Protein AF-A0A2V9IFB3-F1 (afdb_monomer)

Solvent-accessible surface area (backbone atoms only — not comparable to full-atom values): 4116 Å² total; per-residue (Å²): 134,92,78,87,85,78,81,84,76,87,76,70,97,71,76,88,53,63,66,51,36,72,77,74,42,85,74,91,82,76,56,66,69,58,52,52,51,55,50,51,56,53,51,54,52,32,39,77,66,72,74,43,84,64,74,93,71,73,128

Foldseek 3Di:
DDDDDDDDDDDDPDDDCVVVCVPPNDDDDDPPVRVVVVVVVVQVVCVVVVNDDCPVVDD

Structure (mmCIF, N/CA/C/O backbone):
data_AF-A0A2V9IFB3-F1
#
_entry.id   AF-A0A2V9IFB3-F1
#
loop_
_atom_site.group_PDB
_atom_site.id
_atom_site.type_symbol
_atom_site.label_atom_id
_atom_site.label_alt_id
_atom_site.label_comp_id
_atom_site.label_asym_id
_atom_site.label_entity_id
_atom_site.label_seq_id
_atom_site.pdbx_PDB_ins_code
_atom_site.Cartn_x
_atom_site.Cartn_y
_atom_site.Cartn_z
_atom_site.occupancy
_atom_site.B_iso_or_equiv
_atom_site.auth_seq_id
_atom_site.auth_comp_id
_atom_site.auth_asym_id
_atom_site.auth_atom_id
_atom_site.pdbx_PDB_model_num
ATOM 1 N N . MET A 1 1 ? -0.789 -14.808 15.919 1.00 55.53 1 MET A N 1
ATOM 2 C CA . MET A 1 1 ? 0.288 -13.801 15.802 1.00 55.53 1 MET A CA 1
ATOM 3 C C . MET A 1 1 ? 1.429 -14.442 15.032 1.00 55.53 1 MET A C 1
ATOM 5 O O . MET A 1 1 ? 1.920 -15.469 15.484 1.00 55.53 1 MET A O 1
ATOM 9 N N . ILE A 1 2 ? 1.785 -13.913 13.861 1.00 62.72 2 ILE A N 1
ATOM 10 C CA . ILE A 1 2 ? 2.928 -14.419 13.086 1.00 62.72 2 ILE A CA 1
ATOM 11 C C . ILE A 1 2 ? 4.194 -13.826 13.714 1.00 62.72 2 ILE A C 1
ATOM 13 O O . ILE A 1 2 ? 4.291 -12.609 13.847 1.00 62.72 2 ILE A O 1
ATOM 17 N N . ARG A 1 3 ? 5.122 -14.680 14.156 1.00 76.62 3 ARG A N 1
ATOM 18 C CA . ARG A 1 3 ? 6.421 -14.279 14.713 1.00 76.62 3 ARG A CA 1
ATOM 19 C C . ARG A 1 3 ? 7.512 -14.654 13.716 1.00 76.62 3 ARG A C 1
ATOM 21 O O . ARG A 1 3 ? 7.508 -15.773 13.213 1.00 76.62 3 ARG A O 1
ATOM 28 N N . ALA A 1 4 ? 8.418 -13.722 13.440 1.00 79.94 4 ALA A N 1
ATOM 29 C CA . ALA A 1 4 ? 9.641 -13.996 12.699 1.00 79.94 4 ALA A CA 1
ATOM 30 C C . ALA A 1 4 ? 10.780 -14.215 13.704 1.00 79.94 4 ALA A C 1
ATOM 32 O O . ALA A 1 4 ? 11.001 -13.375 14.576 1.00 79.94 4 ALA A O 1
ATOM 33 N N . GLU A 1 5 ? 11.473 -15.345 13.596 1.00 86.31 5 GLU A N 1
ATOM 34 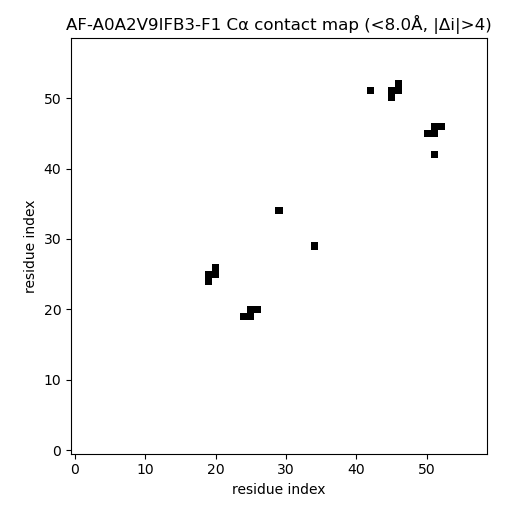C CA . GLU A 1 5 ? 12.679 -15.644 14.371 1.00 86.31 5 GLU A CA 1
ATOM 35 C C . GLU A 1 5 ? 13.925 -15.409 13.504 1.00 86.31 5 GLU A C 1
ATOM 37 O O . GLU A 1 5 ? 13.895 -15.630 12.293 1.00 86.31 5 GLU A O 1
ATOM 42 N N . GLY A 1 6 ? 15.026 -14.964 14.118 1.00 84.38 6 GLY A N 1
ATOM 43 C CA . GLY A 1 6 ? 16.306 -14.738 13.440 1.00 84.38 6 GLY A CA 1
ATOM 44 C C . GLY A 1 6 ? 16.783 -13.285 13.463 1.00 84.38 6 GLY A C 1
ATOM 45 O O . GLY A 1 6 ? 16.172 -12.407 14.071 1.00 84.38 6 GLY A O 1
ATOM 46 N N . LYS A 1 7 ? 17.933 -13.037 12.824 1.00 85.12 7 LYS A N 1
ATOM 47 C CA . LYS A 1 7 ? 18.514 -11.692 12.732 1.00 85.12 7 LYS A CA 1
ATOM 48 C C . LYS A 1 7 ? 17.600 -10.808 11.870 1.00 85.12 7 LYS A C 1
ATOM 50 O O . LYS A 1 7 ? 17.313 -11.206 10.741 1.00 85.12 7 LYS A O 1
ATOM 55 N N . PRO A 1 8 ? 17.196 -9.614 12.344 1.00 79.50 8 PRO A N 1
ATOM 56 C CA . PRO A 1 8 ? 16.465 -8.660 11.523 1.00 79.50 8 PRO A CA 1
ATOM 57 C C . PRO A 1 8 ? 17.233 -8.387 10.230 1.00 79.50 8 PRO A C 1
ATOM 59 O O . PRO A 1 8 ? 18.411 -8.014 10.264 1.00 79.50 8 PRO A O 1
ATOM 62 N N . LEU A 1 9 ? 16.578 -8.612 9.095 1.00 80.56 9 LEU A N 1
ATOM 63 C CA . LEU A 1 9 ? 17.130 -8.237 7.804 1.00 80.56 9 LEU A CA 1
ATOM 64 C C . LEU A 1 9 ? 16.924 -6.729 7.630 1.00 80.56 9 LEU A C 1
ATOM 66 O O . LEU A 1 9 ? 15.786 -6.267 7.745 1.00 80.56 9 LEU A O 1
ATOM 70 N N . PRO A 1 10 ? 17.984 -5.945 7.372 1.00 80.12 10 PRO A N 1
ATOM 71 C CA . PRO A 1 10 ? 17.807 -4.556 6.987 1.00 80.12 10 PRO A CA 1
ATOM 72 C C . PRO A 1 10 ? 17.112 -4.532 5.623 1.00 80.12 10 PRO A C 1
ATOM 74 O O . PRO A 1 10 ? 17.668 -5.000 4.630 1.00 80.12 10 PRO A O 1
ATOM 77 N 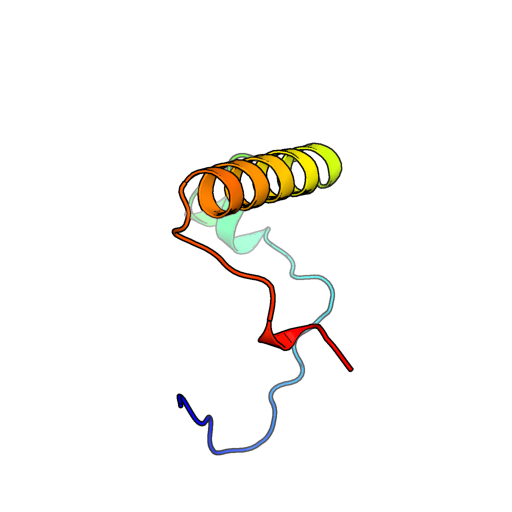N . ILE A 1 11 ? 15.886 -4.018 5.583 1.00 80.06 11 ILE A N 1
ATOM 78 C CA . ILE A 1 11 ? 15.183 -3.752 4.328 1.00 80.06 11 ILE A CA 1
ATOM 79 C C . ILE A 1 11 ? 15.580 -2.345 3.890 1.00 80.06 11 ILE A C 1
ATOM 81 O O . ILE A 1 11 ? 15.435 -1.391 4.657 1.00 80.06 11 ILE A O 1
ATOM 85 N N . ALA A 1 12 ? 16.133 -2.225 2.685 1.00 85.75 12 ALA A N 1
ATOM 86 C CA . ALA A 1 12 ? 16.464 -0.928 2.113 1.00 85.75 12 ALA A CA 1
ATOM 87 C C . ALA A 1 12 ? 15.185 -0.105 1.885 1.00 85.75 12 ALA A C 1
ATOM 89 O O . ALA A 1 12 ? 14.134 -0.656 1.568 1.00 85.75 12 ALA A O 1
ATOM 90 N N . TYR A 1 13 ? 15.284 1.216 2.050 1.00 84.62 13 TYR A N 1
ATOM 91 C CA . TYR A 1 13 ? 14.166 2.133 1.798 1.00 84.62 13 TYR A CA 1
ATOM 92 C C . TYR A 1 13 ? 13.737 2.140 0.323 1.00 84.62 13 TYR A C 1
ATOM 94 O O . TYR A 1 13 ? 12.560 2.326 0.029 1.00 84.62 13 TYR A O 1
ATOM 102 N N . ASP A 1 14 ? 14.693 1.920 -0.581 1.00 88.06 14 ASP A N 1
ATOM 103 C CA . ASP A 1 14 ? 14.480 1.843 -2.021 1.00 88.06 14 ASP A CA 1
ATOM 104 C C . ASP A 1 14 ? 15.105 0.555 -2.566 1.00 88.06 14 ASP A C 1
ATOM 106 O O . ASP A 1 14 ? 16.167 0.120 -2.103 1.00 88.06 14 ASP A O 1
ATOM 110 N N . LEU A 1 15 ? 14.425 -0.066 -3.523 1.00 89.38 15 LEU A N 1
ATOM 111 C CA . LEU A 1 15 ? 14.814 -1.333 -4.128 1.00 89.38 15 LEU A CA 1
ATOM 112 C C . LEU A 1 15 ? 14.867 -1.143 -5.640 1.00 89.38 15 LEU A C 1
ATOM 114 O O . LEU A 1 15 ? 13.865 -0.787 -6.255 1.00 89.38 15 LEU A O 1
ATOM 118 N N . ASP A 1 16 ? 16.027 -1.421 -6.233 1.00 90.88 16 ASP A N 1
ATOM 119 C CA . ASP A 1 16 ? 16.183 -1.396 -7.685 1.00 90.88 16 ASP A CA 1
ATOM 120 C C . ASP A 1 16 ? 15.335 -2.503 -8.329 1.00 90.88 16 ASP A C 1
ATOM 122 O O . ASP A 1 16 ? 15.548 -3.695 -8.088 1.00 90.88 16 ASP A O 1
ATOM 126 N N . ASP A 1 17 ? 14.377 -2.100 -9.161 1.00 92.56 17 ASP A N 1
ATOM 127 C CA . ASP A 1 17 ? 13.481 -3.000 -9.875 1.00 92.56 17 ASP A CA 1
ATOM 128 C C . ASP A 1 17 ? 13.933 -3.311 -11.311 1.00 92.56 17 ASP A C 1
ATOM 130 O O . ASP A 1 17 ? 13.227 -4.009 -12.041 1.00 92.56 17 ASP A O 1
ATOM 134 N N . SER A 1 18 ? 15.139 -2.889 -11.710 1.00 94.81 18 SER A N 1
ATOM 135 C CA . SER A 1 18 ? 15.697 -3.116 -13.051 1.00 94.81 18 SER A CA 1
ATOM 136 C C . SER A 1 18 ? 15.716 -4.593 -13.467 1.00 94.81 18 SER A C 1
ATOM 138 O O . SER A 1 18 ? 15.412 -4.923 -14.615 1.00 94.81 18 SER A O 1
ATOM 140 N N . ALA A 1 19 ? 16.023 -5.504 -12.536 1.00 95.25 19 ALA A N 1
ATOM 141 C CA . ALA A 1 19 ? 16.013 -6.943 -12.794 1.00 95.25 19 ALA A CA 1
ATOM 142 C C . ALA A 1 19 ? 14.598 -7.475 -13.067 1.00 95.25 19 ALA A C 1
ATOM 144 O O . ALA A 1 19 ? 14.418 -8.280 -13.978 1.00 95.25 19 ALA A O 1
ATOM 145 N N . LEU A 1 20 ? 13.595 -6.986 -12.327 1.00 93.44 20 LEU A N 1
ATOM 146 C CA . LEU A 1 20 ? 12.193 -7.343 -12.549 1.00 93.44 20 LEU A CA 1
ATOM 147 C C . LEU A 1 20 ? 11.719 -6.831 -13.908 1.00 93.44 20 LEU A C 1
ATOM 149 O O . LEU A 1 20 ? 11.127 -7.592 -14.665 1.00 93.44 20 LEU A O 1
ATOM 153 N N . VAL A 1 21 ? 12.038 -5.580 -14.249 1.00 95.75 21 VAL A N 1
ATOM 154 C CA . VAL A 1 21 ? 11.669 -4.984 -15.541 1.00 95.75 21 VAL A CA 1
ATOM 155 C C . VAL A 1 21 ? 12.310 -5.735 -16.708 1.00 95.75 21 VAL A C 1
ATOM 157 O O . VAL A 1 21 ? 11.644 -5.999 -17.707 1.00 95.75 21 VAL A O 1
ATOM 160 N N . ARG A 1 22 ? 13.584 -6.124 -16.585 1.00 96.50 22 ARG A N 1
ATOM 161 C CA . ARG A 1 22 ? 14.287 -6.902 -17.614 1.00 96.50 22 ARG A CA 1
ATOM 162 C C . ARG A 1 22 ? 13.645 -8.272 -17.841 1.00 96.50 22 ARG A C 1
ATOM 164 O O . ARG A 1 22 ? 13.478 -8.669 -18.991 1.00 96.50 22 ARG A O 1
ATOM 171 N N . ASP A 1 23 ? 13.331 -8.989 -16.764 1.00 97.69 23 ASP A N 1
ATOM 172 C CA . ASP A 1 23 ? 12.929 -10.398 -16.844 1.00 97.69 23 ASP A CA 1
ATOM 173 C C . ASP A 1 23 ? 11.410 -10.576 -17.033 1.00 97.69 23 ASP A C 1
ATOM 175 O O . ASP A 1 23 ? 10.980 -11.566 -17.624 1.00 97.69 23 ASP A O 1
ATOM 179 N N . LEU A 1 24 ? 10.595 -9.631 -16.547 1.00 95.69 24 LEU A N 1
ATOM 180 C CA . LEU A 1 24 ? 9.126 -9.722 -16.507 1.00 95.69 24 LEU A CA 1
ATOM 181 C C . LEU A 1 24 ? 8.405 -8.575 -17.238 1.00 95.69 24 LEU A C 1
ATOM 183 O O . LEU A 1 24 ? 7.191 -8.652 -17.429 1.00 95.69 24 LEU A O 1
ATOM 187 N N . GLY A 1 25 ? 9.126 -7.536 -17.668 1.00 94.06 25 GLY A N 1
ATOM 188 C CA . GLY A 1 25 ? 8.553 -6.334 -18.274 1.00 94.06 25 GLY A CA 1
ATOM 189 C C . GLY A 1 25 ? 8.103 -5.284 -17.253 1.00 94.06 25 GLY A C 1
ATOM 190 O O . GLY A 1 25 ? 8.243 -5.446 -16.040 1.00 94.06 25 GLY A O 1
ATOM 191 N N . GLU A 1 26 ? 7.573 -4.165 -17.748 1.00 92.94 26 GLU A N 1
ATOM 192 C CA . GLU A 1 26 ? 7.136 -3.058 -16.892 1.00 92.94 26 GLU A CA 1
ATOM 193 C C . GLU 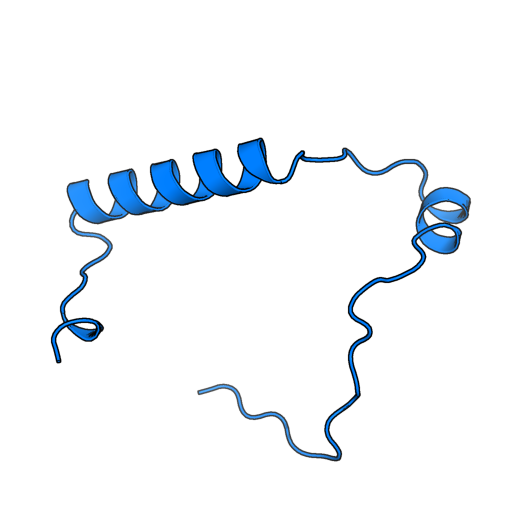A 1 26 ? 5.893 -3.423 -16.067 1.00 92.94 26 GLU A C 1
ATOM 195 O O . GLU A 1 26 ? 4.855 -3.823 -16.598 1.00 92.94 26 GLU A O 1
ATOM 200 N N . ALA A 1 27 ? 5.978 -3.221 -14.750 1.00 88.38 27 ALA A N 1
ATOM 201 C CA . ALA A 1 27 ? 4.822 -3.289 -13.868 1.00 88.38 27 ALA A CA 1
ATOM 202 C C . ALA A 1 27 ? 4.025 -1.970 -13.914 1.00 88.38 27 ALA A C 1
ATOM 204 O O . ALA A 1 27 ? 4.630 -0.890 -13.948 1.00 88.38 27 ALA A O 1
ATOM 205 N N . PRO A 1 28 ? 2.680 -2.015 -13.838 1.00 90.75 28 PRO A N 1
ATOM 206 C CA . PRO A 1 28 ? 1.874 -0.814 -13.671 1.00 90.75 28 PRO A CA 1
ATOM 207 C C . PRO A 1 28 ? 2.338 -0.013 -12.451 1.00 90.75 28 PRO A C 1
ATOM 209 O O . PRO A 1 28 ? 2.384 -0.528 -11.333 1.00 90.75 28 PRO A O 1
ATOM 212 N N . ARG A 1 29 ? 2.673 1.262 -12.659 1.00 91.94 29 ARG A N 1
ATOM 213 C CA . ARG A 1 29 ? 3.068 2.167 -11.576 1.00 91.94 29 ARG A CA 1
ATOM 214 C C . ARG A 1 29 ? 1.829 2.860 -11.013 1.00 91.94 29 ARG A C 1
ATOM 216 O O . ARG A 1 29 ? 1.090 3.518 -11.746 1.00 91.94 29 ARG A O 1
ATOM 223 N N . THR A 1 30 ? 1.624 2.751 -9.703 1.00 94.62 30 THR A N 1
ATOM 224 C CA . THR A 1 30 ? 0.586 3.500 -8.982 1.00 94.62 30 THR A CA 1
ATOM 225 C C . THR A 1 30 ? 1.235 4.699 -8.293 1.00 94.62 30 THR A C 1
ATOM 227 O O . THR A 1 30 ? 2.069 4.497 -7.412 1.00 94.62 30 THR A O 1
ATOM 230 N N . PRO A 1 31 ? 0.878 5.946 -8.655 1.00 96.75 31 PRO A N 1
ATOM 231 C CA . PRO A 1 31 ? 1.344 7.121 -7.926 1.00 96.75 31 PRO A CA 1
ATOM 232 C C . PRO A 1 31 ? 0.963 7.042 -6.445 1.00 96.75 31 PRO A C 1
ATOM 234 O O . PRO A 1 31 ? -0.148 6.620 -6.120 1.00 96.75 31 PRO A O 1
ATOM 237 N N . LEU A 1 32 ? 1.849 7.501 -5.557 1.00 95.38 32 LEU A N 1
ATOM 238 C CA . LEU A 1 32 ? 1.634 7.430 -4.107 1.00 95.38 32 LEU A CA 1
ATOM 239 C C . LEU A 1 32 ? 0.302 8.063 -3.684 1.00 95.38 32 LEU A C 1
ATOM 241 O O . LEU A 1 32 ? -0.471 7.441 -2.964 1.00 95.38 32 LEU A O 1
ATOM 245 N N . GLU A 1 33 ? 0.005 9.266 -4.182 1.00 98.12 33 GLU A N 1
ATOM 246 C CA . GLU A 1 33 ? -1.253 9.968 -3.896 1.00 98.12 33 GLU A CA 1
ATOM 247 C C . GLU A 1 33 ? -2.473 9.113 -4.256 1.00 98.12 33 GLU A C 1
ATOM 249 O O . GLU A 1 33 ? -3.417 8.994 -3.475 1.00 98.12 33 GLU A O 1
ATOM 254 N N . ARG A 1 34 ? -2.433 8.469 -5.428 1.00 98.31 34 ARG A N 1
ATOM 255 C CA . ARG A 1 34 ? -3.509 7.594 -5.885 1.00 98.31 34 ARG A CA 1
ATOM 256 C C . ARG A 1 34 ? -3.666 6.396 -4.951 1.00 98.31 34 ARG A C 1
ATOM 258 O O . ARG A 1 34 ? -4.786 6.109 -4.544 1.00 98.31 34 ARG A O 1
ATOM 265 N N . GLY A 1 35 ? -2.565 5.735 -4.597 1.00 97.56 35 GLY A N 1
ATOM 266 C CA . GLY A 1 35 ? -2.593 4.583 -3.694 1.00 97.56 35 GLY A CA 1
ATOM 267 C C . GLY A 1 35 ? -3.126 4.936 -2.302 1.00 97.56 35 GLY A C 1
ATOM 268 O O . GLY A 1 35 ? -3.942 4.198 -1.749 1.00 97.56 35 GLY A O 1
ATOM 269 N N . ILE A 1 36 ? -2.730 6.091 -1.757 1.00 98.50 36 ILE A N 1
ATOM 270 C CA . ILE A 1 36 ? -3.231 6.592 -0.469 1.00 98.50 36 ILE A CA 1
ATOM 271 C C . ILE A 1 36 ? -4.734 6.866 -0.549 1.00 98.50 36 ILE A C 1
ATOM 273 O O . ILE A 1 36 ? -5.480 6.398 0.308 1.00 98.50 36 ILE A O 1
ATOM 277 N N . ARG A 1 37 ? -5.192 7.573 -1.590 1.00 98.56 37 ARG A N 1
ATOM 278 C CA . ARG A 1 37 ? -6.617 7.875 -1.781 1.00 98.56 37 ARG A CA 1
ATOM 279 C C . ARG A 1 37 ? -7.462 6.603 -1.870 1.00 98.56 37 ARG A C 1
ATOM 281 O O . ARG A 1 37 ? -8.427 6.470 -1.125 1.00 98.56 37 ARG A O 1
ATOM 288 N N . GLU A 1 38 ? -7.064 5.648 -2.709 1.00 98.31 38 GLU A N 1
ATOM 289 C CA . GLU A 1 38 ? -7.766 4.363 -2.847 1.00 98.31 38 GLU A CA 1
ATOM 290 C C . GLU A 1 38 ? -7.793 3.586 -1.519 1.00 98.31 38 GLU A C 1
ATOM 292 O O . GLU A 1 38 ? -8.811 2.994 -1.158 1.00 98.31 38 GLU A O 1
ATOM 297 N N . THR A 1 39 ? -6.697 3.625 -0.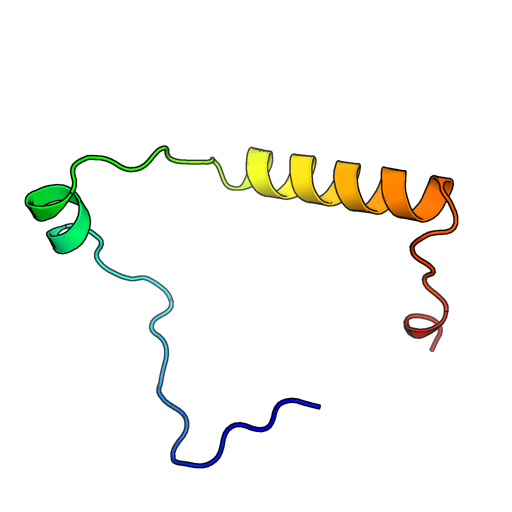752 1.00 98.19 39 THR A N 1
ATOM 298 C CA . THR A 1 39 ? -6.636 2.994 0.573 1.00 98.19 39 THR A CA 1
ATOM 299 C C . THR A 1 3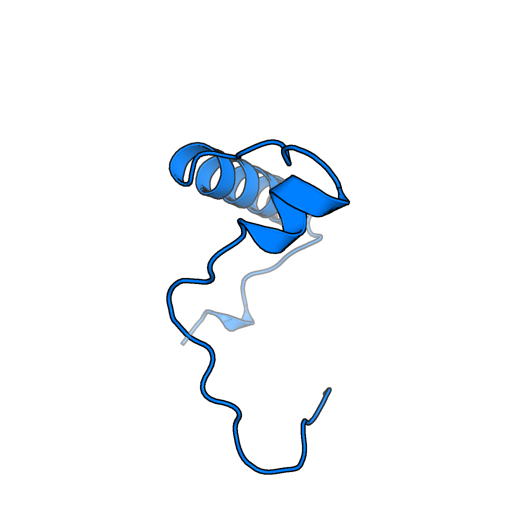9 ? -7.644 3.627 1.533 1.00 98.19 39 THR A C 1
ATOM 301 O O . THR A 1 39 ? -8.411 2.902 2.163 1.00 98.19 39 THR A O 1
ATOM 304 N N . ILE A 1 40 ? -7.709 4.959 1.611 1.00 98.19 40 ILE A N 1
ATOM 305 C CA . ILE A 1 40 ? -8.674 5.671 2.465 1.00 98.19 40 ILE A CA 1
ATOM 306 C C . ILE A 1 40 ? -10.112 5.280 2.102 1.00 98.19 40 ILE A C 1
ATOM 308 O O . ILE A 1 40 ? -10.879 4.877 2.975 1.00 98.19 40 ILE A O 1
ATOM 312 N N . GLU A 1 41 ? -10.459 5.303 0.814 1.00 98.56 41 GLU A N 1
ATOM 313 C CA . GLU A 1 41 ? -11.801 4.949 0.335 1.00 98.56 41 GLU A CA 1
ATOM 314 C C . GLU A 1 41 ? -12.212 3.518 0.732 1.00 98.56 41 GLU A C 1
ATOM 316 O O . GLU A 1 41 ? -13.367 3.260 1.096 1.00 98.56 41 GLU A O 1
ATOM 321 N N . ILE A 1 42 ? -11.270 2.566 0.690 1.00 98.38 42 ILE A N 1
ATOM 322 C CA . ILE A 1 42 ? -11.500 1.185 1.134 1.00 98.38 42 ILE A CA 1
ATOM 323 C C . ILE A 1 42 ? -11.837 1.152 2.627 1.00 98.38 42 ILE A C 1
ATOM 325 O 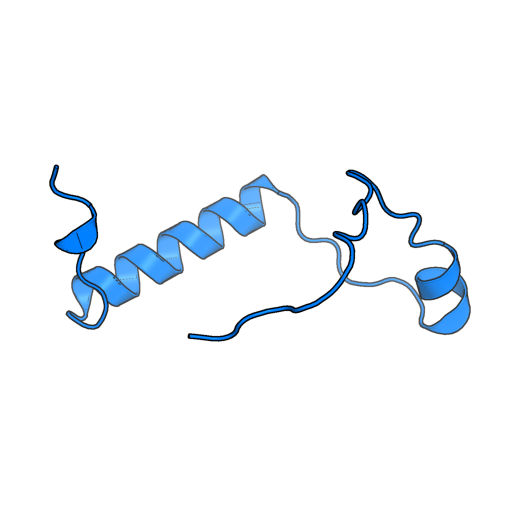O . ILE A 1 42 ? -12.813 0.497 3.011 1.00 98.38 42 ILE A O 1
ATOM 329 N N . PHE A 1 43 ? -11.063 1.852 3.456 1.00 97.44 43 PHE A N 1
ATOM 330 C CA . PHE A 1 43 ? -11.267 1.893 4.904 1.00 97.44 43 PHE A CA 1
ATOM 331 C C . PHE A 1 43 ? 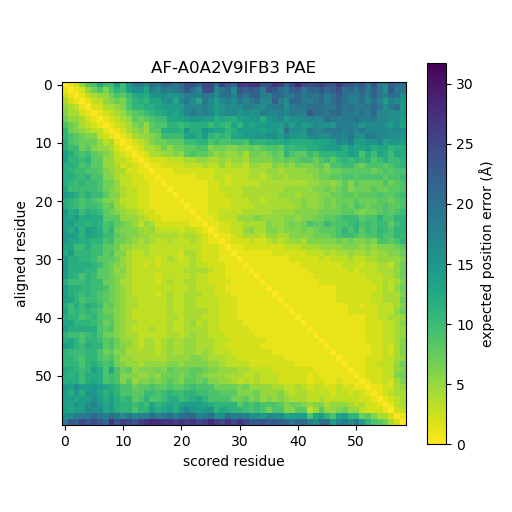-12.597 2.562 5.262 1.00 97.44 43 PHE A C 1
ATOM 333 O O . PHE A 1 43 ? -13.377 1.994 6.025 1.00 97.44 43 PHE A O 1
ATOM 340 N N . GLU A 1 44 ? -12.927 3.696 4.642 1.00 97.31 44 GLU A N 1
ATOM 341 C CA . GLU A 1 44 ? -14.209 4.379 4.840 1.00 97.31 44 GLU A CA 1
ATOM 342 C C . GLU A 1 44 ? -15.403 3.496 4.468 1.00 97.31 44 GLU A C 1
ATOM 344 O O . GLU A 1 44 ? -16.426 3.480 5.160 1.00 97.31 44 GLU A O 1
ATOM 349 N N . ARG A 1 45 ? -15.300 2.740 3.368 1.00 98.31 45 ARG A N 1
ATOM 350 C CA . ARG A 1 45 ? -16.345 1.796 2.958 1.00 98.31 45 ARG A CA 1
ATOM 351 C C . ARG A 1 45 ? -16.515 0.674 3.977 1.00 98.31 45 ARG A C 1
ATOM 353 O O . ARG A 1 45 ? -17.648 0.315 4.290 1.00 98.31 45 ARG A O 1
ATOM 360 N N . LEU A 1 46 ? -15.418 0.108 4.476 1.00 98.12 46 LEU A N 1
ATOM 361 C CA . LEU A 1 46 ? -15.464 -0.966 5.469 1.00 98.12 46 LEU A CA 1
ATOM 362 C C . LEU A 1 46 ? -16.020 -0.477 6.808 1.00 98.12 46 LEU A C 1
ATOM 364 O O . LEU A 1 46 ? -16.855 -1.168 7.394 1.00 98.12 46 LEU A O 1
ATOM 368 N N . HIS A 1 47 ? -15.624 0.721 7.239 1.00 96.25 47 HIS A N 1
ATOM 369 C CA . HIS A 1 47 ? -16.127 1.351 8.455 1.00 96.25 47 HIS A CA 1
ATOM 370 C C . HIS A 1 47 ? -17.637 1.601 8.365 1.00 96.25 47 HIS A C 1
ATOM 372 O O . HIS A 1 47 ? -18.401 1.138 9.209 1.00 96.25 47 HIS A O 1
ATOM 378 N N . ARG A 1 48 ? -18.106 2.216 7.268 1.00 97.00 48 ARG A N 1
ATOM 379 C CA . ARG A 1 48 ? -19.547 2.425 7.029 1.00 97.00 48 ARG A CA 1
ATOM 380 C C . ARG A 1 48 ? -20.351 1.126 6.961 1.00 97.00 48 ARG A C 1
ATOM 382 O O . ARG A 1 48 ? -21.529 1.128 7.299 1.00 97.00 48 ARG A O 1
ATOM 389 N N . ALA A 1 49 ? -19.736 0.028 6.523 1.00 97.69 49 ALA A N 1
ATOM 390 C CA . ALA A 1 49 ? -20.376 -1.284 6.463 1.00 97.69 49 ALA A CA 1
ATOM 391 C C . ALA A 1 49 ? -20.372 -2.039 7.808 1.00 97.69 49 ALA A C 1
ATOM 393 O O . ALA A 1 49 ? -20.829 -3.180 7.848 1.00 97.69 49 ALA A O 1
ATOM 394 N N . GLY A 1 50 ? -19.813 -1.462 8.880 1.00 96.69 50 GLY A N 1
ATOM 395 C CA . GLY A 1 50 ? -19.650 -2.139 10.172 1.00 96.69 50 GLY A CA 1
ATOM 396 C C . GLY A 1 50 ? -18.681 -3.326 10.124 1.00 96.69 50 GLY A C 1
ATOM 397 O O . GLY A 1 50 ? -18.742 -4.209 10.973 1.00 96.69 50 GLY A O 1
ATOM 398 N N . ARG A 1 51 ? -17.817 -3.385 9.101 1.00 97.12 51 ARG A N 1
ATOM 399 C CA . ARG A 1 51 ? -16.831 -4.463 8.891 1.00 97.12 51 ARG A CA 1
ATOM 400 C C . ARG A 1 51 ? -15.424 -4.093 9.357 1.00 97.12 51 ARG A C 1
ATOM 402 O O . ARG A 1 51 ? -14.527 -4.928 9.278 1.00 97.12 51 ARG A O 1
ATOM 409 N N . LEU A 1 52 ? -15.241 -2.849 9.779 1.00 95.56 52 LEU A N 1
ATOM 410 C CA . LEU A 1 52 ? -14.031 -2.302 10.372 1.00 95.56 52 LEU A CA 1
ATOM 411 C C . LEU A 1 52 ? -14.471 -1.366 11.497 1.00 95.56 52 LEU A C 1
ATOM 413 O O . LEU A 1 52 ? -15.356 -0.540 11.277 1.00 95.56 52 LEU A O 1
ATOM 417 N N . ASP A 1 53 ? -13.863 -1.495 12.669 1.00 93.31 5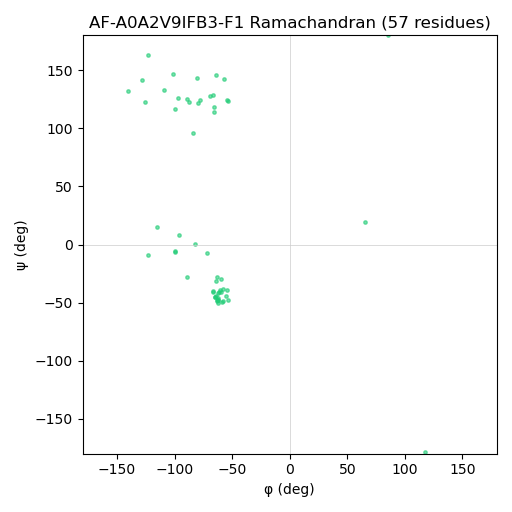3 ASP A N 1
ATOM 418 C CA . ASP A 1 53 ? -14.063 -0.586 13.795 1.00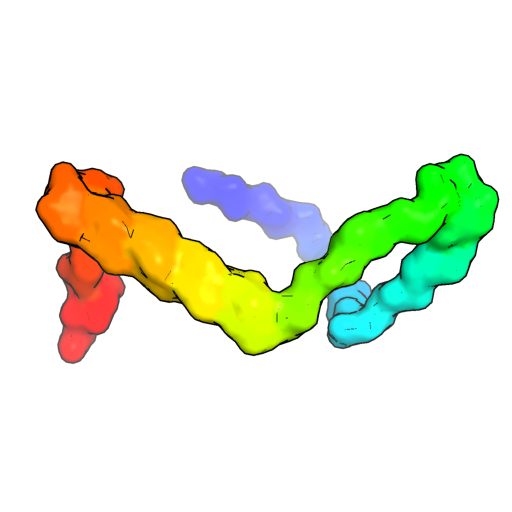 93.31 53 ASP A CA 1
ATOM 419 C C . ASP A 1 53 ? -12.724 0.007 14.248 1.00 93.31 53 ASP A C 1
ATOM 421 O O . ASP A 1 53 ? -11.662 -0.469 13.846 1.00 93.31 53 ASP A O 1
ATOM 425 N N . THR A 1 54 ? -12.784 1.091 15.019 1.00 90.94 54 THR A N 1
ATOM 426 C CA . THR A 1 54 ? -11.612 1.875 15.437 1.00 90.94 54 THR A CA 1
ATOM 427 C C . THR A 1 54 ? -11.374 1.827 16.943 1.00 90.94 54 THR A C 1
ATOM 429 O O . THR A 1 54 ? -10.633 2.658 17.455 1.00 90.94 54 THR A O 1
ATOM 432 N N . ARG A 1 55 ? -11.996 0.889 17.670 1.00 91.19 55 ARG A N 1
ATOM 433 C CA . ARG A 1 55 ? -11.932 0.854 19.145 1.00 91.19 55 ARG A CA 1
ATOM 434 C C . ARG A 1 55 ? -10.515 0.636 19.668 1.00 91.19 55 ARG A C 1
ATOM 436 O O . ARG A 1 55 ? -10.182 1.120 20.738 1.00 91.19 55 ARG A O 1
ATOM 443 N N . ASP A 1 56 ? -9.678 -0.037 18.883 1.00 86.12 56 ASP A N 1
ATOM 444 C CA . ASP A 1 56 ? -8.268 -0.278 19.208 1.00 86.12 56 ASP A CA 1
ATOM 445 C C . ASP A 1 56 ? -7.392 0.990 19.104 1.00 86.12 56 ASP A C 1
ATOM 447 O O . ASP A 1 56 ? -6.213 0.941 19.443 1.00 86.12 56 ASP A O 1
ATOM 451 N N . LEU A 1 57 ? -7.935 2.105 18.595 1.00 86.69 57 LEU A N 1
ATOM 452 C CA . LEU A 1 57 ? -7.233 3.387 18.445 1.00 86.69 57 LEU A CA 1
ATOM 453 C C . LEU A 1 57 ? -7.559 4.394 19.560 1.00 86.69 57 LEU A C 1
ATOM 455 O O . LEU A 1 57 ? -6.978 5.477 19.577 1.00 86.69 57 LEU A O 1
ATOM 459 N N . GLU A 1 58 ? -8.505 4.078 20.447 1.00 70.75 58 GLU A N 1
ATOM 460 C CA . GLU A 1 58 ? -8.875 4.930 21.578 1.00 70.75 58 GLU A CA 1
ATOM 461 C C . GLU A 1 58 ? -7.906 4.677 22.751 1.00 70.75 58 GLU A C 1
ATOM 463 O O . GLU A 1 58 ? -8.082 3.728 23.515 1.00 70.75 58 GLU A O 1
ATOM 468 N N . GLU A 1 59 ? -6.871 5.518 22.868 1.00 57.59 59 GLU A N 1
ATOM 469 C CA . GLU A 1 59 ? -6.078 5.723 24.098 1.00 57.59 59 GLU A CA 1
ATOM 470 C C . GLU A 1 59 ? -6.539 6.981 24.848 1.00 57.59 59 GLU A C 1
ATOM 472 O O . GLU A 1 59 ? -6.711 8.041 24.196 1.00 57.59 59 GLU A O 1
#

pLDDT: mean 90.29, std 9.87, range [55.53, 98.56]

Radius of gyration: 17.92 Å; Cα contacts (8 Å, |Δi|>4): 10; chains: 1; bounding box: 39×26×42 Å

Sequence (59 aa):
MIRAEGKPLPIAYDLDDSALVRDLGEAPRTPLERGIRETIEIFERLHRAGRLDTRDLEE

Secondary structure (DSSP, 8-state):
-----SSPP---SS---HHHHHHH-PPPPPPHHHHHHHHHHHHHHHHHTTS---GGG--

Mean predicted aligned error: 7.22 Å